Protein AF-A0A7S4RJL5-F1 (afdb_monomer)

Sequence (159 aa):
EGGAVVDFDRLDVFGVEDVLDIGGGRPLFSAFEYEDWAMMSLRFEIYLLTHAFRRDVNDPDRVGVHLEHLPFYYQKYFKKALNPKLYGVDSTKELLEHIRDTIAVIGKHQVVQAMLPDDMESRNVFAMITEESRRDRSRRASLGEASAALRMSQQPVPG

Nearest PDB structures (foldseek):
  8wxs-assembly1_A  TM=7.370E-01  e=1.941E-01  Drosophila melanogaster
  8s0f-assembly1_8  TM=3.821E-01  e=1.751E+00  Homo sapiens

Solvent-accessible surface area (backbone atoms only — not comparable to full-atom values): 9574 Å² total; per-residue (Å²): 131,85,68,68,82,65,60,70,92,76,54,61,60,86,74,57,87,42,62,65,45,68,49,84,77,37,35,66,68,72,83,59,51,73,67,46,55,50,51,32,47,51,46,52,53,54,39,51,47,35,54,49,49,39,64,74,65,69,42,90,90,54,83,44,46,38,58,90,52,41,49,60,50,42,30,68,77,71,74,42,83,68,57,31,57,44,59,54,33,91,37,70,66,61,47,44,63,80,36,52,91,44,38,45,74,44,74,96,74,35,29,36,40,50,74,62,76,94,79,63,94,64,71,62,60,48,58,34,54,38,49,53,51,48,53,52,28,53,52,40,36,75,73,67,39,72,83,46,57,82,53,59,49,83,74,82,77,83,128

pLDDT: mean 89.82, std 11.71, range [38.62, 98.06]

Secondary structure (DSSP, 8-state):
-------GGG--GGG-S-TT-SSTT--TTTT--HHHHHHHHHHHHHHHHHHHHHHHH--TT--SEEGGGHHHHHHHHHSS---GGGGT-SSHHHHHHTTTTTEEEETTTTEEEESS-TT-S-SHHHHHHHHHHHHHHHHHHHTT-GGGS--PPPPPPP-

Structure (mmCIF, N/CA/C/O backbone):
data_AF-A0A7S4RJL5-F1
#
_entry.id   AF-A0A7S4RJL5-F1
#
loop_
_atom_site.group_PDB
_atom_site.id
_atom_site.type_symbol
_atom_site.label_atom_id
_atom_site.label_alt_id
_atom_site.label_comp_id
_atom_site.label_asym_id
_atom_site.label_entity_id
_atom_site.label_seq_id
_atom_site.pdbx_PDB_ins_code
_atom_site.Cartn_x
_atom_site.Cartn_y
_atom_site.Cartn_z
_atom_site.occupancy
_atom_site.B_iso_or_equiv
_atom_site.auth_seq_id
_atom_site.auth_comp_id
_atom_site.auth_asym_id
_atom_site.auth_atom_id
_atom_site.pdbx_PDB_model_num
ATOM 1 N N . GLU A 1 1 ? 22.773 -14.070 -28.969 1.00 38.62 1 GLU A N 1
ATOM 2 C CA . GLU A 1 1 ? 21.425 -14.587 -28.670 1.00 38.62 1 GLU A CA 1
ATOM 3 C C . GLU A 1 1 ? 20.475 -13.403 -28.635 1.00 38.62 1 GLU A C 1
ATOM 5 O O . GLU A 1 1 ? 20.748 -12.441 -27.929 1.00 38.62 1 GLU A O 1
ATOM 10 N N . GLY A 1 2 ? 19.472 -13.388 -29.512 1.00 48.09 2 GLY A N 1
ATOM 11 C CA . GLY A 1 2 ? 18.518 -12.285 -29.603 1.00 48.09 2 GLY A CA 1
ATOM 12 C C . GLY A 1 2 ? 17.459 -12.439 -28.524 1.00 48.09 2 GLY A C 1
ATOM 13 O O . GLY A 1 2 ? 16.497 -13.173 -28.727 1.00 48.09 2 GLY A O 1
ATOM 14 N N . GLY A 1 3 ? 17.660 -11.793 -27.374 1.00 54.56 3 GLY A N 1
ATOM 15 C CA . GLY A 1 3 ? 16.632 -11.712 -26.341 1.00 54.56 3 GLY A CA 1
ATOM 16 C C . GLY A 1 3 ? 15.415 -10.992 -26.909 1.00 54.56 3 GLY A C 1
ATOM 17 O O . GLY A 1 3 ? 15.540 -9.873 -27.411 1.00 54.56 3 GLY A O 1
ATOM 18 N N . ALA A 1 4 ? 14.258 -11.652 -26.889 1.00 60.91 4 ALA A N 1
ATOM 19 C CA . ALA A 1 4 ? 12.999 -11.027 -27.261 1.00 60.91 4 ALA A CA 1
ATOM 20 C C . ALA A 1 4 ? 12.822 -9.761 -26.413 1.00 60.91 4 ALA A C 1
ATOM 22 O O . ALA A 1 4 ? 12.861 -9.817 -25.184 1.00 60.91 4 ALA A O 1
ATOM 23 N N . VAL A 1 5 ? 12.683 -8.611 -27.071 1.00 67.25 5 VAL A N 1
ATOM 24 C CA . VAL A 1 5 ? 12.381 -7.354 -26.386 1.00 67.25 5 VAL A CA 1
ATOM 25 C C . VAL A 1 5 ? 10.977 -7.495 -25.813 1.00 67.25 5 VAL A C 1
ATOM 27 O O . VAL A 1 5 ? 10.007 -7.569 -26.565 1.00 67.25 5 VAL A O 1
ATOM 30 N N . VAL A 1 6 ? 10.874 -7.583 -24.489 1.00 73.56 6 VAL A N 1
ATOM 31 C CA . VAL A 1 6 ? 9.585 -7.618 -23.797 1.00 73.56 6 VAL A CA 1
ATOM 32 C C . VAL A 1 6 ? 8.931 -6.253 -23.960 1.00 73.56 6 VAL A C 1
ATOM 34 O O . VAL A 1 6 ? 9.479 -5.238 -23.520 1.00 73.56 6 VAL A O 1
ATOM 37 N N . ASP A 1 7 ? 7.759 -6.227 -24.591 1.00 82.19 7 ASP A N 1
ATOM 38 C CA . ASP A 1 7 ? 6.900 -5.046 -24.610 1.00 82.19 7 ASP A CA 1
ATOM 39 C C . ASP A 1 7 ? 6.277 -4.884 -23.221 1.00 82.19 7 ASP A C 1
ATOM 41 O O . ASP A 1 7 ? 5.235 -5.458 -22.900 1.00 82.19 7 ASP A O 1
ATOM 45 N N . PHE A 1 8 ? 6.988 -4.151 -22.364 1.00 83.00 8 PHE A N 1
ATOM 46 C CA . PHE A 1 8 ? 6.628 -3.984 -20.963 1.00 83.00 8 PHE A CA 1
ATOM 47 C C . PHE A 1 8 ? 5.226 -3.394 -20.797 1.00 83.00 8 PHE A C 1
ATOM 49 O O . PHE A 1 8 ? 4.487 -3.847 -19.930 1.00 83.00 8 PHE A O 1
ATOM 56 N N . ASP A 1 9 ? 4.837 -2.450 -21.655 1.00 80.44 9 ASP A N 1
ATOM 57 C CA . ASP A 1 9 ? 3.567 -1.727 -21.542 1.00 80.44 9 ASP A CA 1
ATOM 58 C C . ASP A 1 9 ? 2.359 -2.596 -21.921 1.00 80.44 9 ASP A C 1
ATOM 60 O O . ASP A 1 9 ? 1.234 -2.304 -21.514 1.00 80.44 9 ASP A O 1
ATOM 64 N N . ARG A 1 10 ? 2.581 -3.677 -22.680 1.00 84.50 10 ARG A N 1
ATOM 65 C CA . ARG A 1 10 ? 1.543 -4.642 -23.085 1.00 84.50 10 ARG A CA 1
ATOM 66 C C . ARG A 1 10 ? 1.592 -5.967 -22.330 1.00 84.50 10 ARG A C 1
ATOM 68 O O . ARG A 1 10 ? 0.786 -6.850 -22.615 1.00 84.50 10 ARG A O 1
ATOM 75 N N . LEU A 1 11 ? 2.525 -6.114 -21.393 1.00 91.06 11 LEU A N 1
ATOM 76 C CA . LEU A 1 11 ? 2.651 -7.301 -20.553 1.00 91.06 11 LEU A CA 1
ATOM 77 C C . LEU A 1 11 ? 1.398 -7.479 -19.684 1.00 91.06 11 LEU A C 1
ATOM 79 O O . LEU A 1 11 ? 1.030 -6.550 -18.965 1.00 91.06 11 LEU A O 1
ATOM 83 N N . ASP A 1 12 ? 0.802 -8.672 -19.694 1.00 93.12 12 ASP A N 1
ATOM 84 C CA . ASP A 1 12 ? -0.187 -9.065 -18.686 1.00 93.12 12 ASP A CA 1
ATOM 85 C C . ASP A 1 12 ? 0.523 -9.296 -17.348 1.00 93.12 12 ASP A C 1
ATOM 87 O O . ASP A 1 12 ? 1.217 -10.294 -17.153 1.00 93.12 12 ASP A O 1
ATOM 91 N N . VAL A 1 13 ? 0.365 -8.340 -16.433 1.00 94.62 13 VAL A N 1
ATOM 92 C CA . VAL A 1 13 ? 1.061 -8.301 -15.142 1.00 94.62 13 VAL A CA 1
ATOM 93 C C . VAL A 1 13 ? 0.733 -9.518 -14.273 1.00 94.62 13 VAL A C 1
ATOM 95 O O . VAL A 1 13 ? 1.601 -9.998 -13.545 1.00 94.62 13 VAL A O 1
ATOM 98 N N . PHE A 1 14 ? -0.493 -10.039 -14.359 1.00 93.62 14 PHE A N 1
ATOM 99 C CA . PHE A 1 14 ? -0.934 -11.183 -13.558 1.00 93.62 14 PHE A CA 1
ATOM 100 C C . PHE A 1 14 ? -0.628 -12.532 -14.220 1.00 93.62 14 PHE A C 1
ATOM 102 O O . PHE A 1 14 ? -0.701 -13.562 -13.555 1.00 93.62 14 PHE A O 1
ATOM 109 N N . GLY A 1 15 ? -0.250 -12.526 -15.502 1.00 92.31 15 GLY A N 1
ATOM 110 C CA . GLY A 1 15 ? 0.255 -13.695 -16.224 1.00 92.31 15 GLY A CA 1
ATOM 111 C C . GLY A 1 15 ? 1.756 -13.947 -16.040 1.00 92.31 15 GLY A C 1
ATOM 112 O O . GLY A 1 15 ? 2.284 -14.904 -16.601 1.00 92.31 15 GLY A O 1
ATOM 113 N N . VAL A 1 16 ? 2.462 -13.096 -15.287 1.00 93.00 16 VAL A N 1
ATOM 114 C CA . VAL A 1 16 ? 3.903 -13.232 -15.031 1.00 93.00 16 VAL A CA 1
ATOM 115 C C . VAL A 1 16 ? 4.183 -14.384 -14.063 1.00 93.00 16 VAL A C 1
ATOM 117 O O . VAL A 1 16 ? 3.710 -14.377 -12.928 1.00 93.00 16 VAL A O 1
ATOM 120 N N . GLU A 1 17 ? 5.024 -15.330 -14.484 1.00 91.31 17 GLU A N 1
ATOM 121 C CA . GLU A 1 17 ? 5.467 -16.453 -13.643 1.00 91.31 17 GLU A CA 1
ATOM 122 C C . GLU A 1 17 ? 6.578 -16.045 -12.658 1.00 91.31 17 GLU A C 1
ATOM 124 O O . GLU A 1 17 ? 6.502 -16.366 -11.470 1.00 91.31 17 GLU A O 1
ATOM 129 N N . ASP A 1 18 ? 7.582 -15.293 -13.125 1.00 93.94 18 ASP A N 1
ATOM 130 C CA . ASP A 1 18 ? 8.690 -14.791 -12.307 1.00 93.94 18 ASP A CA 1
ATOM 131 C C . ASP A 1 18 ? 8.741 -13.258 -12.323 1.00 93.94 18 ASP A C 1
ATOM 133 O O . ASP A 1 18 ? 9.063 -12.618 -13.322 1.00 93.94 18 ASP A O 1
ATOM 137 N N . VAL A 1 19 ? 8.441 -12.639 -11.179 1.00 95.38 19 VAL A N 1
ATOM 138 C CA . VAL A 1 19 ? 8.491 -11.175 -11.034 1.00 95.38 19 VAL A CA 1
ATOM 139 C C . VAL A 1 19 ? 9.916 -10.618 -11.026 1.00 95.38 19 VAL A C 1
ATOM 141 O O . VAL A 1 19 ? 10.082 -9.400 -11.127 1.00 95.38 19 VAL A O 1
ATOM 144 N N . LEU A 1 20 ? 10.936 -11.468 -10.884 1.00 95.88 20 LEU A N 1
ATOM 145 C CA . LEU A 1 20 ? 12.346 -11.082 -10.932 1.00 95.88 20 LEU A CA 1
ATOM 146 C C . LEU A 1 20 ? 12.904 -11.089 -12.360 1.00 95.88 20 LEU A C 1
ATOM 148 O O . LEU A 1 20 ? 13.852 -10.350 -12.628 1.00 95.88 20 LEU A O 1
ATOM 152 N N . ASP A 1 21 ? 12.295 -11.849 -13.270 1.00 94.69 21 ASP A N 1
ATOM 153 C CA . ASP A 1 21 ? 12.651 -11.877 -14.687 1.00 94.69 21 ASP A CA 1
ATOM 154 C C . ASP A 1 21 ? 11.408 -12.055 -15.571 1.00 94.69 21 ASP A C 1
ATOM 156 O O . ASP A 1 21 ? 10.977 -13.161 -15.888 1.00 94.69 21 ASP A O 1
ATOM 160 N N . ILE A 1 22 ? 10.856 -10.933 -16.031 1.00 93.12 22 ILE A N 1
ATOM 161 C CA . ILE A 1 22 ? 9.777 -10.903 -17.029 1.00 93.12 22 ILE A CA 1
ATOM 162 C C . ILE A 1 22 ? 10.301 -11.052 -18.469 1.00 93.12 22 ILE A C 1
ATOM 164 O O . ILE A 1 22 ? 9.539 -10.899 -19.423 1.00 93.12 22 ILE A O 1
ATOM 168 N N . GLY A 1 23 ? 11.602 -11.318 -18.625 1.00 88.25 23 GLY A N 1
ATOM 169 C CA . GLY A 1 23 ? 12.333 -11.497 -19.871 1.00 88.25 23 GLY A CA 1
ATOM 170 C C . GLY A 1 23 ? 13.544 -10.563 -19.967 1.00 88.25 23 GLY A C 1
ATOM 171 O O . GLY A 1 23 ? 13.465 -9.358 -19.713 1.00 88.25 23 GLY A O 1
ATOM 172 N N . GLY A 1 24 ? 14.685 -11.124 -20.379 1.00 85.50 24 GLY A N 1
ATOM 173 C CA . GLY A 1 24 ? 15.936 -10.381 -20.547 1.00 85.50 24 GLY A CA 1
ATOM 174 C C . GLY A 1 24 ? 16.600 -9.956 -19.232 1.00 85.50 24 GLY A C 1
ATOM 175 O O . GLY A 1 24 ? 17.378 -9.002 -19.244 1.00 85.50 24 GLY A O 1
ATOM 176 N N . GLY A 1 25 ? 16.297 -10.625 -18.113 1.00 89.12 25 GLY A N 1
ATOM 177 C CA . GLY A 1 25 ? 16.828 -10.301 -16.786 1.00 89.12 25 GLY A CA 1
ATOM 178 C C . GLY A 1 25 ? 16.187 -9.063 -16.158 1.00 89.12 25 GLY A C 1
ATOM 179 O O . GLY A 1 25 ? 16.773 -8.442 -15.269 1.00 89.12 25 GLY A O 1
ATOM 180 N N . ARG A 1 26 ? 15.019 -8.645 -16.655 1.00 92.06 26 ARG A N 1
ATOM 181 C CA . ARG A 1 26 ? 14.326 -7.442 -16.192 1.00 92.06 26 ARG A CA 1
ATOM 182 C C . ARG A 1 26 ? 13.262 -7.829 -15.162 1.00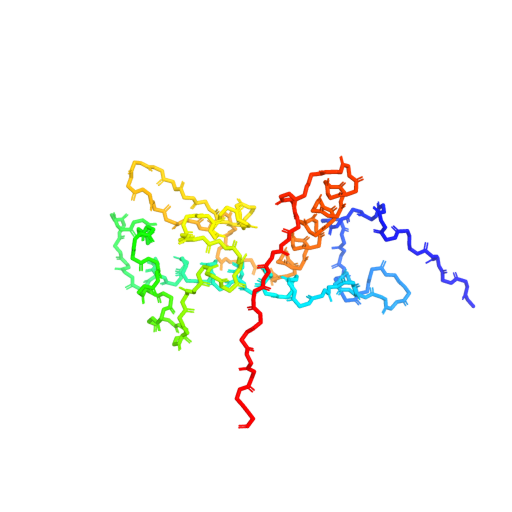 92.06 26 ARG A C 1
ATOM 184 O O . ARG A 1 26 ? 12.379 -8.598 -15.516 1.00 92.06 26 ARG A O 1
ATOM 191 N N . PRO A 1 27 ? 13.252 -7.261 -13.945 1.00 95.75 27 PRO A N 1
ATOM 192 C CA . PRO A 1 27 ? 12.171 -7.503 -12.993 1.00 95.75 27 PRO A CA 1
ATOM 193 C C . PRO A 1 27 ? 10.911 -6.694 -13.332 1.00 95.75 27 PRO A C 1
ATOM 195 O O . PRO A 1 27 ? 10.980 -5.605 -13.918 1.00 95.75 27 PRO A O 1
ATOM 198 N N . LEU A 1 28 ? 9.754 -7.187 -12.886 1.00 96.31 28 LEU A N 1
ATOM 199 C CA . LEU A 1 28 ? 8.446 -6.546 -13.065 1.00 96.31 28 LEU A CA 1
ATOM 200 C C . LEU A 1 28 ? 8.412 -5.127 -12.478 1.00 96.31 28 LEU A C 1
ATOM 202 O O . LEU A 1 28 ? 7.900 -4.204 -13.096 1.00 96.31 28 LEU A O 1
ATOM 206 N N . PHE A 1 29 ? 9.030 -4.938 -11.316 1.00 96.19 29 PHE A N 1
ATOM 207 C CA . PHE A 1 29 ? 9.107 -3.663 -10.597 1.00 96.19 29 PHE A CA 1
ATOM 208 C C . PHE A 1 29 ? 10.303 -2.792 -11.031 1.00 96.19 29 PHE A C 1
ATOM 210 O O . PHE A 1 29 ? 10.698 -1.869 -10.323 1.00 96.19 29 PHE A O 1
ATOM 217 N N . SER A 1 30 ? 10.909 -3.063 -12.195 1.00 94.94 30 SER A N 1
ATOM 218 C CA . SER A 1 30 ? 12.079 -2.314 -12.698 1.00 94.94 30 SER A CA 1
ATOM 219 C C . SER A 1 30 ? 11.835 -0.815 -12.905 1.00 94.94 30 SER A C 1
ATOM 221 O O . SER A 1 30 ? 12.796 -0.053 -12.956 1.00 94.94 30 SER A O 1
ATOM 223 N N . ALA A 1 31 ? 10.576 -0.393 -13.034 1.00 94.06 31 ALA A N 1
ATOM 224 C CA . ALA A 1 31 ? 10.183 1.001 -13.217 1.00 94.06 31 ALA A CA 1
ATOM 225 C C . ALA A 1 31 ? 9.464 1.596 -11.990 1.00 94.06 31 ALA A C 1
ATOM 227 O O . ALA A 1 31 ? 8.786 2.614 -12.126 1.00 94.06 31 ALA A O 1
ATOM 228 N N . PHE A 1 32 ? 9.576 0.953 -10.820 1.00 95.62 32 PHE A N 1
ATOM 229 C CA . PHE A 1 32 ? 9.047 1.498 -9.572 1.00 95.62 32 PHE A CA 1
ATOM 230 C C . PHE A 1 32 ? 9.863 2.699 -9.118 1.00 95.62 32 PHE A C 1
ATOM 232 O O . PHE A 1 32 ? 11.083 2.618 -8.951 1.00 95.62 32 PHE A O 1
ATOM 239 N N . GLU A 1 33 ? 9.159 3.781 -8.822 1.00 93.69 33 GLU A N 1
ATOM 240 C CA . GLU A 1 33 ? 9.714 4.922 -8.114 1.00 93.69 33 GLU A CA 1
ATOM 241 C C . GLU A 1 33 ? 9.377 4.852 -6.618 1.00 93.69 33 GLU A C 1
ATOM 243 O O . GLU A 1 33 ? 8.753 3.908 -6.128 1.00 93.69 33 GLU A O 1
ATOM 248 N N . TYR A 1 34 ? 9.808 5.862 -5.859 1.00 93.00 34 TYR A N 1
ATOM 249 C CA . TYR A 1 34 ? 9.554 5.949 -4.418 1.00 93.00 34 TYR A CA 1
ATOM 250 C C . TYR A 1 34 ? 8.075 5.737 -4.064 1.00 93.00 34 TYR A C 1
ATOM 252 O O . TYR A 1 34 ? 7.758 5.011 -3.121 1.00 93.00 34 TYR A O 1
ATOM 260 N N . GLU A 1 35 ? 7.175 6.359 -4.827 1.00 93.38 35 GLU A N 1
ATOM 261 C CA . GLU A 1 35 ? 5.739 6.269 -4.583 1.00 93.38 35 GLU A CA 1
ATOM 262 C C . GLU A 1 35 ? 5.197 4.849 -4.767 1.00 93.38 35 GLU A C 1
ATOM 264 O O . GLU A 1 35 ? 4.350 4.412 -3.991 1.00 93.38 35 GLU A O 1
ATOM 269 N N . ASP A 1 36 ? 5.732 4.092 -5.724 1.00 95.81 36 ASP A N 1
ATOM 270 C CA . ASP A 1 36 ? 5.319 2.716 -5.984 1.00 95.81 36 ASP A CA 1
ATOM 271 C C . ASP A 1 36 ? 5.774 1.797 -4.855 1.00 95.81 36 ASP A C 1
ATOM 273 O O . ASP A 1 36 ? 4.985 1.005 -4.340 1.00 95.81 36 ASP A O 1
ATOM 277 N N . TRP A 1 37 ? 7.007 1.972 -4.375 1.00 96.38 37 TRP A N 1
ATOM 278 C CA . TRP A 1 37 ? 7.496 1.253 -3.199 1.00 96.38 37 TRP A CA 1
ATOM 279 C C . TRP A 1 37 ? 6.689 1.575 -1.943 1.00 96.38 37 TRP A C 1
ATOM 281 O O . TRP A 1 37 ? 6.369 0.668 -1.168 1.00 96.38 37 TRP A O 1
ATOM 291 N N . ALA A 1 38 ? 6.320 2.840 -1.741 1.00 95.62 38 ALA A N 1
ATOM 292 C CA . ALA A 1 38 ? 5.495 3.240 -0.608 1.00 95.62 38 ALA A CA 1
ATOM 293 C C . ALA A 1 38 ? 4.076 2.656 -0.705 1.00 95.62 38 ALA A C 1
ATOM 295 O O . ALA A 1 38 ? 3.542 2.150 0.280 1.00 95.62 38 ALA A O 1
ATOM 296 N N . MET A 1 39 ? 3.491 2.650 -1.902 1.00 96.81 39 MET A N 1
ATOM 297 C CA . MET A 1 39 ? 2.193 2.041 -2.187 1.00 96.81 39 MET A CA 1
ATOM 298 C C . MET A 1 39 ? 2.193 0.520 -2.000 1.00 96.81 39 MET A C 1
ATOM 300 O O . MET A 1 39 ? 1.263 -0.026 -1.404 1.00 96.81 39 MET A O 1
ATOM 304 N N . MET A 1 40 ? 3.227 -0.175 -2.476 1.00 98.00 40 MET A N 1
ATOM 305 C CA . MET A 1 40 ? 3.388 -1.615 -2.270 1.00 98.00 40 MET A CA 1
ATOM 306 C C . MET A 1 40 ? 3.548 -1.944 -0.782 1.00 98.00 40 MET A C 1
ATOM 308 O O . MET A 1 40 ? 2.918 -2.876 -0.279 1.00 98.00 40 MET A O 1
ATOM 312 N N . SER A 1 41 ? 4.354 -1.152 -0.070 1.00 96.88 41 SER A N 1
ATOM 313 C CA . SER A 1 41 ? 4.570 -1.316 1.371 1.00 96.88 41 SER A CA 1
ATOM 314 C C . SER A 1 41 ? 3.271 -1.125 2.143 1.00 96.88 41 SER A C 1
ATOM 316 O O . SER A 1 41 ? 2.910 -1.990 2.934 1.00 96.88 41 SER A O 1
ATOM 318 N N . LEU A 1 42 ? 2.515 -0.062 1.848 1.00 97.81 42 LEU A N 1
ATOM 319 C CA . LEU A 1 42 ? 1.225 0.200 2.481 1.00 97.81 42 LEU A CA 1
ATOM 320 C C . LEU A 1 42 ? 0.232 -0.949 2.243 1.00 97.81 42 LEU A C 1
ATOM 322 O O . LEU A 1 42 ? -0.407 -1.403 3.194 1.00 97.81 42 LEU A O 1
ATOM 326 N N . ARG A 1 43 ? 0.131 -1.468 1.007 1.00 98.00 43 ARG A N 1
ATOM 327 C CA . ARG A 1 43 ? -0.693 -2.653 0.696 1.00 98.00 43 ARG A CA 1
ATOM 328 C C . ARG A 1 43 ? -0.326 -3.832 1.586 1.00 98.00 43 ARG A C 1
ATOM 330 O O . ARG A 1 43 ? -1.205 -4.419 2.215 1.00 98.00 43 ARG A O 1
ATOM 337 N N . PHE A 1 44 ? 0.962 -4.155 1.654 1.00 97.56 44 PHE A N 1
ATOM 338 C CA . PHE A 1 44 ? 1.449 -5.302 2.410 1.00 97.56 44 PHE A CA 1
ATOM 339 C C . PHE A 1 44 ? 1.287 -5.125 3.926 1.00 97.56 44 PHE A C 1
ATOM 341 O O . PHE A 1 44 ? 0.836 -6.045 4.608 1.00 97.56 44 PHE A O 1
ATOM 348 N N . GLU A 1 45 ? 1.600 -3.943 4.460 1.00 97.62 45 GLU A N 1
ATOM 349 C CA . GLU A 1 45 ? 1.511 -3.638 5.890 1.00 97.62 45 GLU A CA 1
ATOM 350 C C . GLU A 1 45 ? 0.052 -3.659 6.377 1.00 97.62 45 GLU A C 1
ATOM 352 O O . GLU A 1 45 ? -0.243 -4.299 7.390 1.00 97.62 45 GLU A O 1
ATOM 357 N N . ILE A 1 46 ? -0.891 -3.041 5.651 1.00 97.94 46 ILE A N 1
ATOM 358 C CA . ILE A 1 46 ? -2.314 -3.084 6.032 1.00 97.94 46 ILE A CA 1
ATOM 359 C C . ILE A 1 46 ? -2.883 -4.498 5.871 1.00 97.94 46 ILE A C 1
ATOM 361 O O . ILE A 1 46 ? -3.593 -4.971 6.761 1.00 97.94 46 ILE A O 1
ATOM 365 N N . TYR A 1 47 ? -2.520 -5.211 4.801 1.00 97.56 47 TYR A N 1
ATOM 366 C CA . TYR A 1 47 ? -2.877 -6.620 4.623 1.00 97.56 47 TYR A CA 1
ATOM 367 C C . TYR A 1 47 ? -2.437 -7.458 5.834 1.00 97.56 47 TYR A C 1
ATOM 369 O O . TYR A 1 47 ? -3.252 -8.151 6.447 1.00 97.56 47 TYR A O 1
ATOM 377 N N . LEU A 1 48 ? -1.167 -7.344 6.230 1.00 96.38 48 LEU A N 1
ATOM 378 C CA . LEU A 1 48 ? -0.604 -8.134 7.319 1.00 96.38 48 LEU A CA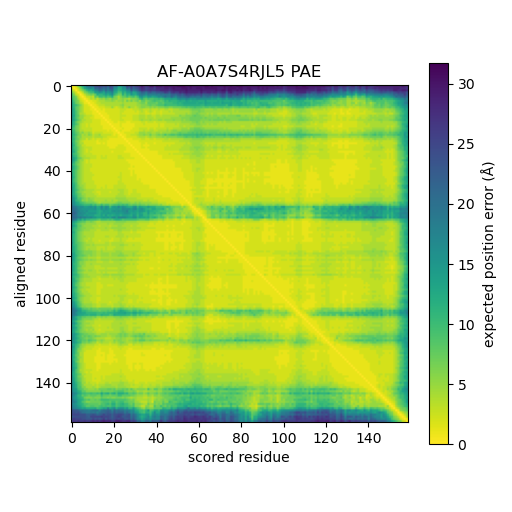 1
ATOM 379 C C . LEU A 1 48 ? -1.271 -7.794 8.655 1.00 96.38 48 LEU A C 1
ATOM 381 O O . LEU A 1 48 ? -1.594 -8.698 9.424 1.00 96.38 48 LEU A O 1
ATOM 385 N N . LEU A 1 49 ? -1.526 -6.507 8.905 1.00 97.25 49 LEU A N 1
ATOM 386 C CA . LEU A 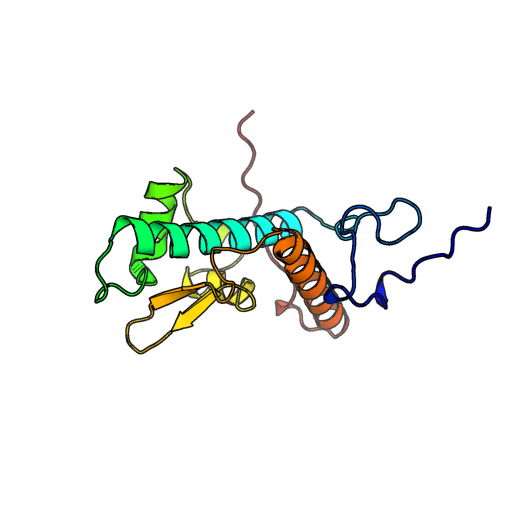1 49 ? -2.210 -6.032 10.105 1.00 97.25 49 LEU A CA 1
ATOM 387 C C . LEU A 1 49 ? -3.615 -6.618 10.223 1.00 97.25 49 LEU A C 1
ATOM 389 O O . LEU A 1 49 ? -3.967 -7.110 11.292 1.00 97.25 49 LEU A O 1
ATOM 393 N N . THR A 1 50 ? -4.416 -6.584 9.152 1.00 95.25 50 THR A N 1
ATOM 394 C CA . THR A 1 50 ? -5.803 -7.082 9.205 1.00 95.25 50 THR A CA 1
ATOM 395 C C . THR A 1 50 ? -5.867 -8.565 9.577 1.00 95.25 50 THR A C 1
ATOM 397 O O . THR A 1 50 ? -6.669 -8.952 10.429 1.00 95.25 50 THR A O 1
ATOM 400 N N . HIS A 1 51 ? -4.968 -9.380 9.021 1.00 94.69 51 HIS A N 1
ATOM 401 C CA . HIS A 1 51 ? -4.888 -10.808 9.328 1.00 94.69 51 HIS A CA 1
ATOM 402 C C . HIS A 1 51 ? -4.305 -11.084 10.714 1.00 94.69 51 HIS A C 1
ATOM 404 O O . HIS A 1 51 ? -4.828 -11.925 11.445 1.00 94.69 51 HIS A O 1
ATOM 410 N N . ALA A 1 52 ? -3.259 -10.359 11.117 1.00 94.56 52 ALA A N 1
ATOM 411 C CA . ALA A 1 52 ? -2.676 -10.491 12.452 1.00 94.56 52 ALA A CA 1
ATOM 412 C C . ALA A 1 52 ? -3.678 -10.102 13.550 1.00 94.56 52 ALA A C 1
ATOM 414 O O . ALA A 1 52 ? -3.852 -10.841 14.515 1.00 94.56 52 ALA A O 1
ATOM 415 N N . PHE A 1 53 ? -4.413 -9.004 13.361 1.00 94.81 53 PHE A N 1
ATOM 416 C CA . PHE A 1 53 ? -5.445 -8.560 14.296 1.00 94.81 53 PHE A CA 1
ATOM 417 C C . PHE A 1 53 ? -6.512 -9.631 14.528 1.00 94.81 53 PHE A C 1
ATOM 419 O O . PHE A 1 53 ? -6.867 -9.909 15.673 1.00 94.81 53 PHE A O 1
ATOM 426 N N . ARG A 1 54 ? -7.003 -10.260 13.452 1.00 90.62 54 ARG A N 1
ATOM 427 C CA . ARG A 1 54 ? -8.021 -11.312 13.549 1.00 90.62 54 ARG A CA 1
ATOM 428 C C . ARG A 1 54 ? -7.527 -12.513 14.360 1.00 90.62 54 ARG A C 1
ATOM 430 O O . ARG A 1 54 ? -8.282 -13.051 15.166 1.00 90.62 54 ARG A O 1
ATOM 437 N N . ARG A 1 55 ? -6.265 -12.909 14.172 1.00 90.56 55 ARG A N 1
ATOM 438 C CA . ARG A 1 55 ? -5.636 -14.010 14.920 1.00 90.56 55 ARG A CA 1
ATOM 439 C C . ARG A 1 55 ? -5.430 -13.664 16.395 1.00 90.56 55 ARG A C 1
ATOM 441 O O . ARG A 1 55 ? -5.701 -14.500 17.247 1.00 90.56 55 ARG A O 1
ATOM 448 N N . ASP A 1 56 ? -5.008 -12.438 16.693 1.00 91.69 56 ASP A N 1
ATOM 449 C CA . ASP A 1 56 ? -4.719 -12.001 18.065 1.00 91.69 56 ASP A CA 1
ATOM 450 C C . ASP A 1 56 ? -5.980 -11.807 18.907 1.00 91.69 56 ASP A C 1
ATOM 452 O O . ASP A 1 56 ? -5.984 -12.067 20.110 1.00 91.69 56 ASP A O 1
ATOM 456 N N . VAL A 1 57 ? -7.051 -11.310 18.289 1.00 89.44 57 VAL A N 1
ATOM 457 C CA . VAL A 1 57 ? -8.323 -11.085 18.974 1.00 89.44 57 VAL A CA 1
ATOM 458 C C . VAL A 1 57 ? -9.052 -12.400 19.245 1.00 89.44 57 VAL A C 1
ATOM 460 O O . VAL A 1 57 ? -9.694 -12.511 20.287 1.00 89.44 57 VAL A O 1
ATOM 463 N N . ASN A 1 58 ? -8.921 -13.384 18.345 1.00 78.75 58 ASN A N 1
ATOM 464 C CA . ASN A 1 58 ? -9.479 -14.736 18.473 1.00 78.75 58 ASN A CA 1
ATOM 465 C C . ASN A 1 58 ? -10.955 -14.763 18.935 1.00 78.75 58 ASN A C 1
ATOM 467 O O . ASN A 1 58 ? -11.368 -15.630 19.703 1.00 78.75 58 ASN A O 1
ATOM 471 N N . ASP A 1 59 ? -11.737 -13.781 18.480 1.00 81.56 59 ASP A N 1
ATOM 472 C CA . ASP A 1 59 ? -13.152 -13.595 18.797 1.00 81.56 59 ASP A CA 1
ATOM 473 C C . ASP A 1 59 ? -13.928 -13.550 17.468 1.00 81.56 59 ASP A C 1
ATOM 475 O O . ASP A 1 59 ? -13.676 -12.653 16.652 1.00 81.56 59 ASP A O 1
ATOM 479 N N . PRO A 1 60 ? -14.834 -14.512 17.209 1.00 76.38 60 PRO A N 1
ATOM 480 C CA . PRO A 1 60 ? -15.573 -14.591 15.952 1.00 76.38 60 PRO A CA 1
ATOM 481 C C . PRO A 1 60 ? -16.494 -13.386 15.710 1.00 76.38 60 PRO A C 1
ATOM 483 O O . PRO A 1 60 ? -16.793 -13.093 14.552 1.00 76.38 60 PRO A O 1
ATOM 486 N N . ASP A 1 61 ? -16.888 -12.657 16.759 1.00 78.44 61 ASP A N 1
ATOM 487 C CA . ASP A 1 61 ? -17.731 -11.463 16.649 1.00 78.44 61 ASP A CA 1
ATOM 488 C C . ASP A 1 61 ? -16.909 -10.198 16.327 1.00 78.44 61 ASP A C 1
ATOM 490 O O . ASP A 1 61 ? -17.451 -9.178 15.889 1.00 78.44 61 ASP A O 1
ATOM 494 N N . ARG A 1 62 ? -15.576 -10.254 16.467 1.00 78.25 62 ARG A N 1
ATOM 495 C CA . ARG A 1 62 ? -14.649 -9.171 16.100 1.00 78.25 62 ARG A CA 1
ATOM 496 C C . ARG A 1 62 ? -13.990 -9.451 14.757 1.00 78.25 62 ARG A C 1
ATOM 498 O O . ARG A 1 62 ? -12.825 -9.826 14.650 1.00 78.25 62 ARG A O 1
ATOM 505 N N . VAL A 1 63 ? -14.761 -9.197 13.709 1.00 78.94 63 VAL A N 1
ATOM 506 C CA . VAL A 1 63 ? -14.418 -9.545 12.322 1.00 78.94 63 VAL A CA 1
ATOM 507 C C . VAL A 1 63 ? -13.277 -8.728 11.693 1.00 78.94 63 VAL A C 1
ATOM 509 O O . VAL A 1 63 ? -12.796 -9.096 10.623 1.00 78.94 63 VAL A O 1
ATOM 512 N N . GLY A 1 64 ? -12.812 -7.647 12.329 1.00 88.69 64 GLY A N 1
ATOM 513 C CA . GLY A 1 64 ? -11.684 -6.854 11.835 1.00 88.69 64 GLY A CA 1
ATOM 514 C C . GLY A 1 64 ? -11.480 -5.537 12.581 1.00 88.69 64 GLY A C 1
ATOM 515 O O . GLY A 1 64 ? -12.136 -5.254 13.585 1.00 88.69 64 GLY A O 1
ATOM 516 N N . VAL A 1 65 ? -10.556 -4.719 12.079 1.00 94.75 65 VAL A N 1
ATOM 517 C CA . VAL A 1 65 ? -10.234 -3.409 12.659 1.00 94.75 65 VAL A CA 1
ATOM 518 C C . VAL A 1 65 ? -11.222 -2.367 12.146 1.00 94.75 65 VAL A C 1
ATOM 520 O O . VAL A 1 65 ? -11.369 -2.202 10.939 1.00 94.75 65 VAL A O 1
ATOM 523 N N . HIS A 1 66 ? -11.880 -1.625 13.036 1.00 95.19 66 HIS A N 1
ATOM 524 C CA . HIS A 1 66 ? -12.645 -0.444 12.622 1.00 95.19 66 HIS A CA 1
ATOM 525 C C . HIS A 1 66 ? -11.702 0.634 12.080 1.00 95.19 66 HIS A C 1
ATOM 527 O O . HIS A 1 66 ? -10.653 0.889 12.672 1.00 95.19 66 HIS A O 1
ATOM 533 N N . LEU A 1 67 ? -12.097 1.303 10.994 1.00 96.31 67 LEU A N 1
ATOM 534 C CA . LEU A 1 67 ? -11.289 2.312 10.301 1.00 96.31 67 LEU A CA 1
ATOM 535 C C . LEU A 1 67 ? -10.718 3.391 11.238 1.00 96.31 67 LEU A C 1
ATOM 537 O O . LEU A 1 67 ? -9.559 3.778 11.100 1.00 96.31 67 LEU A O 1
ATOM 541 N N . GLU A 1 68 ? -11.505 3.838 12.218 1.00 95.88 68 GLU A N 1
ATOM 542 C CA . GLU A 1 68 ? -11.092 4.838 13.214 1.00 95.88 68 GLU A CA 1
ATOM 543 C C . GLU A 1 68 ? -9.943 4.360 14.121 1.00 95.88 68 GLU A C 1
ATOM 545 O O . GLU A 1 68 ? -9.112 5.158 14.549 1.00 95.88 68 GLU A O 1
ATOM 550 N N . HIS A 1 69 ? -9.851 3.051 14.370 1.00 95.88 69 HIS A N 1
ATOM 551 C CA . HIS A 1 69 ? -8.826 2.437 15.213 1.00 95.88 69 HIS A CA 1
ATOM 552 C C . HIS A 1 69 ? -7.606 1.964 14.414 1.00 95.88 69 HIS A C 1
ATOM 554 O O . HIS A 1 69 ? -6.603 1.557 15.009 1.00 95.88 69 HIS A O 1
ATOM 560 N N . LEU A 1 70 ? -7.651 2.024 13.078 1.00 97.44 70 LEU A N 1
ATOM 561 C CA . LEU A 1 70 ? -6.559 1.556 12.229 1.00 97.44 70 LEU A CA 1
ATOM 562 C C . LEU A 1 70 ? -5.215 2.238 12.547 1.00 97.44 70 LEU A C 1
ATOM 564 O O . LEU A 1 70 ? -4.238 1.506 12.706 1.00 97.44 70 LEU A O 1
ATOM 568 N N . PRO A 1 71 ? -5.121 3.573 12.737 1.00 97.56 71 PRO A N 1
ATOM 569 C CA . PRO A 1 71 ? -3.847 4.212 13.080 1.00 97.56 71 PRO A CA 1
ATOM 570 C C . PRO A 1 71 ? -3.256 3.718 14.407 1.00 97.56 71 PRO A C 1
ATOM 572 O O . PRO A 1 71 ? -2.043 3.532 14.516 1.00 97.56 71 PRO A O 1
ATOM 575 N N . PHE A 1 72 ? -4.107 3.455 15.406 1.00 97.25 72 PHE A N 1
ATOM 576 C CA . PHE A 1 72 ? -3.680 2.914 16.696 1.00 97.25 72 PHE A CA 1
ATOM 577 C C . PHE A 1 72 ? -3.064 1.522 16.536 1.00 97.25 72 PHE A C 1
ATOM 579 O O . PHE A 1 72 ? -1.958 1.272 17.022 1.00 97.25 72 PHE A O 1
ATOM 586 N N . TYR A 1 73 ? -3.750 0.617 15.830 1.00 97.38 73 TYR A N 1
ATOM 587 C CA . TYR A 1 73 ? -3.218 -0.723 15.601 1.00 97.38 73 TYR A CA 1
ATOM 588 C C . TYR A 1 73 ? -1.974 -0.684 14.716 1.00 97.38 73 TYR A C 1
ATOM 590 O O . TYR A 1 73 ? -1.001 -1.365 15.018 1.00 97.38 73 TYR A O 1
ATOM 598 N N . TYR A 1 74 ? -1.929 0.181 13.710 1.00 98.06 74 TYR A N 1
ATOM 599 C CA . TYR A 1 74 ? -0.746 0.338 12.871 1.00 98.06 74 TYR A CA 1
ATOM 600 C C . TYR A 1 74 ? 0.502 0.696 13.695 1.00 98.06 74 TYR A C 1
ATOM 602 O O . TYR A 1 74 ? 1.521 0.006 13.615 1.00 98.06 74 TYR A O 1
ATOM 610 N N . GLN A 1 75 ? 0.386 1.670 14.606 1.00 97.44 75 GLN A N 1
ATOM 611 C CA . GLN A 1 75 ? 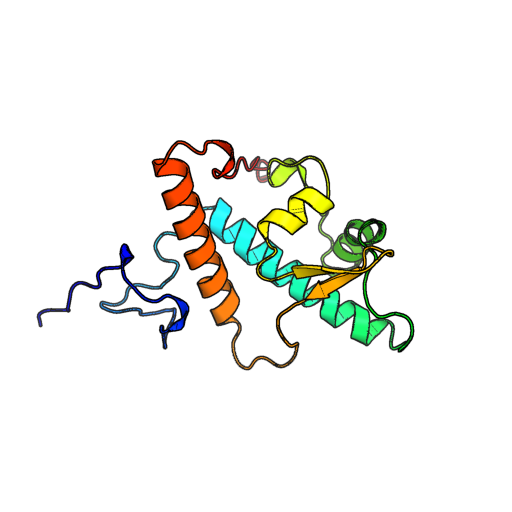1.448 1.998 15.562 1.00 97.44 75 GLN A CA 1
ATOM 612 C C . GLN A 1 75 ? 1.756 0.834 16.512 1.00 97.44 75 GLN A C 1
ATOM 614 O O . GLN A 1 75 ? 2.919 0.587 16.839 1.00 97.44 75 GLN A O 1
ATOM 619 N N . LYS A 1 76 ? 0.738 0.100 16.972 1.00 96.00 76 LYS A N 1
ATOM 620 C CA . LYS A 1 76 ? 0.919 -1.030 17.890 1.00 96.00 76 LYS A CA 1
ATOM 621 C C . LYS A 1 76 ? 1.754 -2.150 17.263 1.00 96.00 76 LYS A C 1
ATOM 623 O O . LYS A 1 76 ? 2.694 -2.603 17.925 1.00 96.00 76 LYS A O 1
ATOM 628 N N . TYR A 1 77 ? 1.428 -2.561 16.035 1.00 96.38 77 TYR A N 1
ATOM 629 C CA . TYR A 1 77 ? 2.077 -3.671 15.327 1.00 96.38 77 TYR A CA 1
ATOM 630 C C . TYR A 1 77 ? 3.433 -3.269 14.741 1.00 96.38 77 TYR A C 1
ATOM 632 O O . TYR A 1 77 ? 4.414 -3.975 14.955 1.00 96.38 77 TYR A O 1
ATOM 640 N N . PHE A 1 78 ? 3.519 -2.122 14.062 1.00 96.81 78 PHE A N 1
ATOM 641 C CA . PHE A 1 78 ? 4.717 -1.757 13.295 1.00 96.81 78 PHE A CA 1
ATOM 642 C C . PHE A 1 78 ? 5.639 -0.759 13.991 1.00 96.81 78 PHE A C 1
ATOM 644 O O . PHE A 1 78 ? 6.741 -0.519 13.509 1.00 96.81 78 PHE A O 1
ATOM 651 N N . LYS A 1 79 ? 5.205 -0.155 15.107 1.00 96.44 79 LYS A N 1
ATOM 652 C CA . LYS A 1 79 ? 5.909 0.961 15.771 1.00 96.44 79 LYS A CA 1
ATOM 653 C C . LYS A 1 79 ? 6.128 2.173 14.852 1.00 96.44 79 LYS A C 1
ATOM 655 O O . LYS A 1 79 ? 7.015 2.984 15.102 1.00 96.44 79 LYS A O 1
ATOM 660 N N . LYS A 1 80 ? 5.290 2.311 13.820 1.00 94.06 80 LYS A N 1
ATOM 661 C CA . LYS A 1 80 ? 5.289 3.398 12.833 1.00 94.06 80 LYS A CA 1
ATOM 662 C C . LYS A 1 80 ? 3.958 4.141 12.886 1.00 94.06 80 LYS A C 1
ATOM 664 O O . LYS A 1 80 ? 2.921 3.507 13.058 1.00 94.06 80 LYS A O 1
ATOM 669 N N . ALA A 1 81 ? 3.975 5.453 12.670 1.00 95.12 81 ALA A N 1
ATOM 670 C CA . ALA A 1 81 ? 2.746 6.230 12.566 1.00 95.12 81 ALA A CA 1
ATOM 671 C C . ALA A 1 81 ? 2.118 6.049 11.175 1.00 95.12 81 ALA A C 1
ATOM 673 O O . ALA A 1 81 ? 2.803 6.194 10.162 1.00 95.12 81 ALA A O 1
ATOM 674 N N . LEU A 1 82 ? 0.810 5.782 11.116 1.00 96.31 82 LEU A N 1
ATOM 675 C CA . LEU A 1 82 ? 0.055 5.827 9.863 1.00 96.31 82 LEU A CA 1
ATOM 676 C C . LEU A 1 82 ? -0.326 7.281 9.577 1.00 96.31 82 LEU A C 1
ATOM 678 O O . LEU A 1 82 ? -1.225 7.818 10.221 1.00 96.31 82 LEU A O 1
ATOM 682 N N . ASN A 1 83 ? 0.377 7.925 8.645 1.00 94.50 83 ASN A N 1
ATOM 683 C CA . ASN A 1 83 ? 0.196 9.345 8.352 1.00 94.50 83 ASN A CA 1
ATOM 684 C C . ASN A 1 83 ? -0.321 9.571 6.915 1.00 94.50 83 ASN A C 1
ATOM 686 O O . ASN A 1 83 ? 0.490 9.575 5.985 1.00 94.50 83 ASN A O 1
ATOM 690 N N . PRO A 1 84 ? -1.635 9.815 6.722 1.00 95.44 84 PRO A N 1
ATOM 691 C CA . PRO A 1 84 ? -2.233 10.093 5.410 1.00 95.44 84 PRO A CA 1
ATOM 692 C C . PRO A 1 84 ? -1.557 11.233 4.634 1.00 95.44 84 PRO A C 1
ATOM 694 O O . PRO A 1 84 ? -1.427 11.155 3.413 1.00 95.44 84 PRO A O 1
ATOM 697 N N . LYS A 1 85 ? -1.024 12.247 5.329 1.00 93.75 85 LYS A N 1
ATOM 698 C CA . LYS A 1 85 ? -0.373 13.404 4.692 1.00 93.75 85 LYS A CA 1
ATOM 699 C C . LYS A 1 85 ? 0.887 13.032 3.908 1.00 93.75 85 LYS A C 1
ATOM 701 O O . LYS A 1 85 ? 1.214 13.704 2.931 1.00 93.75 85 LYS A O 1
ATOM 706 N N . LEU A 1 86 ? 1.574 11.950 4.289 1.00 92.12 86 LEU A N 1
ATOM 707 C CA . LEU A 1 86 ? 2.724 11.435 3.532 1.00 92.12 86 LEU A CA 1
ATOM 708 C C . LEU A 1 86 ? 2.320 10.898 2.159 1.00 92.12 86 LEU A C 1
ATOM 710 O O . LEU A 1 86 ? 3.137 10.877 1.247 1.00 92.12 86 LEU A O 1
ATOM 714 N N . TYR A 1 87 ? 1.048 10.543 1.998 1.00 93.50 87 TYR A N 1
ATOM 715 C CA . TYR A 1 87 ? 0.467 10.013 0.772 1.00 93.50 87 TYR A CA 1
ATOM 716 C C . TYR A 1 87 ? -0.335 11.059 -0.017 1.00 93.50 87 TYR A C 1
ATOM 718 O O . TYR A 1 87 ? -0.916 10.735 -1.045 1.00 93.50 87 TYR A O 1
ATOM 726 N N . GLY A 1 88 ? -0.345 12.318 0.437 1.00 92.62 88 GLY A N 1
ATOM 727 C CA . GLY A 1 88 ? -1.029 13.416 -0.251 1.00 92.62 88 GLY A CA 1
ATOM 728 C C . GLY A 1 88 ? -2.531 13.507 0.018 1.00 92.62 88 GLY A C 1
ATOM 729 O O . GLY A 1 88 ? -3.229 14.188 -0.729 1.00 92.62 88 GLY A O 1
ATOM 730 N N . VAL A 1 89 ? -3.020 12.846 1.070 1.00 94.06 89 VAL A N 1
ATOM 731 C CA . VAL A 1 89 ? -4.442 12.795 1.448 1.00 94.06 89 VAL A CA 1
ATOM 732 C C . VAL A 1 89 ? -4.659 13.187 2.911 1.00 94.06 89 VAL A C 1
ATOM 734 O O . VAL A 1 89 ? -3.720 13.231 3.712 1.00 94.06 89 VAL A O 1
ATOM 737 N N . ASP A 1 90 ? -5.903 13.491 3.277 1.00 94.62 90 ASP A N 1
ATOM 738 C CA . ASP A 1 90 ? -6.235 14.133 4.551 1.00 94.62 90 ASP A CA 1
ATOM 739 C C . ASP A 1 90 ? -6.783 13.162 5.597 1.00 94.62 90 ASP A C 1
ATOM 741 O O . ASP A 1 90 ? -6.766 13.466 6.793 1.00 94.62 90 ASP A O 1
ATOM 745 N N . SER A 1 91 ? -7.237 11.981 5.176 1.00 96.00 91 SER A N 1
ATOM 746 C CA . SER A 1 91 ? -7.849 10.998 6.069 1.00 96.00 91 SER A CA 1
ATOM 747 C C . SER A 1 91 ? -7.368 9.570 5.823 1.00 96.00 91 SER A C 1
ATOM 749 O O . SER A 1 91 ? -6.958 9.200 4.725 1.00 96.00 91 SER A O 1
ATOM 751 N N . THR A 1 92 ? -7.477 8.721 6.851 1.00 97.06 92 THR A N 1
ATOM 752 C CA . THR A 1 92 ? -7.229 7.274 6.727 1.00 97.06 92 THR A CA 1
ATOM 753 C C . THR A 1 92 ? -8.138 6.639 5.678 1.00 97.06 92 THR A C 1
ATOM 755 O O . THR A 1 92 ? -7.730 5.705 5.000 1.00 97.06 92 THR A O 1
ATOM 758 N N . LYS A 1 93 ? -9.364 7.154 5.516 1.00 96.12 93 LYS A N 1
ATOM 759 C CA . LYS A 1 93 ? -10.296 6.666 4.499 1.00 96.12 93 LYS A CA 1
ATOM 760 C C . LYS A 1 93 ? -9.750 6.902 3.093 1.00 96.12 93 LYS A C 1
ATOM 762 O O . LYS A 1 93 ? -9.637 5.954 2.330 1.00 96.12 93 LYS A O 1
ATOM 767 N N . GLU A 1 94 ? -9.379 8.142 2.784 1.00 95.38 94 GLU A N 1
ATOM 768 C CA . GLU A 1 94 ? -8.779 8.507 1.493 1.00 95.38 94 GLU A CA 1
ATOM 769 C C . GLU A 1 94 ? -7.477 7.746 1.238 1.00 95.38 94 GLU A C 1
ATOM 771 O O . GLU A 1 94 ? -7.220 7.321 0.117 1.00 95.38 94 GLU A O 1
ATOM 776 N N . LEU A 1 95 ? -6.689 7.498 2.288 1.00 96.44 95 LEU A N 1
ATOM 777 C CA . LEU A 1 95 ? -5.487 6.678 2.185 1.00 96.44 95 LEU A CA 1
ATOM 778 C C . LEU A 1 95 ? -5.799 5.243 1.739 1.00 96.44 95 LEU A C 1
ATOM 780 O O . LEU A 1 95 ? -5.102 4.708 0.881 1.00 96.44 95 LEU A O 1
ATOM 784 N N . LEU A 1 96 ? -6.840 4.617 2.297 1.00 97.00 96 LEU A N 1
ATOM 785 C CA . LEU A 1 96 ? -7.229 3.263 1.898 1.00 97.00 96 LEU A CA 1
ATOM 786 C C . LEU A 1 96 ? -7.822 3.204 0.483 1.00 97.00 96 LEU A C 1
ATOM 788 O O . LEU A 1 96 ? -7.686 2.173 -0.170 1.00 97.00 96 LEU A O 1
ATOM 792 N N . GLU A 1 97 ? -8.396 4.295 -0.036 1.00 94.88 97 GLU A N 1
ATOM 793 C CA . GLU A 1 97 ? -8.860 4.351 -1.433 1.00 94.88 97 GLU A CA 1
ATOM 794 C C . GLU A 1 97 ? -7.713 4.167 -2.443 1.00 94.88 97 GLU A C 1
ATOM 796 O O . GLU A 1 97 ? -7.931 3.612 -3.522 1.00 94.88 97 GLU A O 1
ATOM 801 N N . HIS A 1 98 ? -6.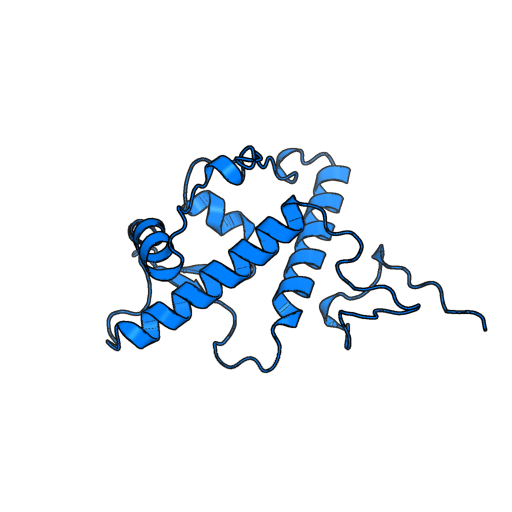476 4.549 -2.096 1.00 94.56 98 HIS A N 1
ATOM 802 C CA . HIS A 1 98 ? -5.297 4.293 -2.937 1.00 94.56 98 HIS A CA 1
ATOM 803 C C . HIS A 1 98 ? -4.929 2.809 -3.065 1.00 94.56 98 HIS A C 1
ATOM 805 O O . HIS A 1 98 ? -4.190 2.444 -3.983 1.00 94.56 98 HIS A O 1
ATOM 811 N N . ILE A 1 99 ? -5.422 1.963 -2.157 1.00 96.75 99 ILE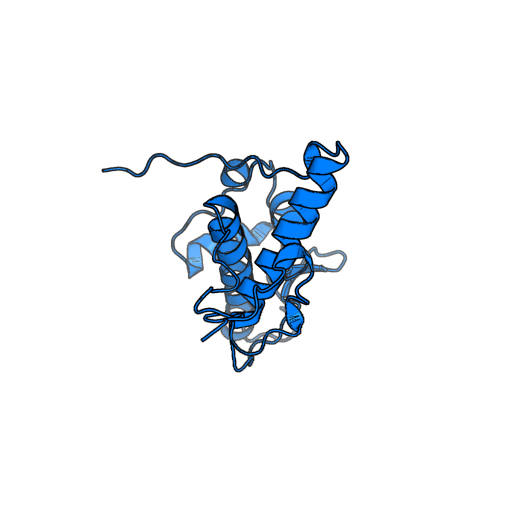 A N 1
ATOM 812 C CA . ILE A 1 99 ? -5.113 0.529 -2.084 1.00 96.75 99 ILE A CA 1
ATOM 813 C C . ILE A 1 99 ? -6.379 -0.337 -2.049 1.00 96.75 99 ILE A C 1
ATOM 815 O O . ILE A 1 99 ? -6.377 -1.450 -1.516 1.00 96.75 99 ILE A O 1
ATOM 819 N N . ARG A 1 100 ? -7.474 0.169 -2.631 1.00 95.50 100 ARG A N 1
ATOM 820 C CA . ARG A 1 100 ? -8.783 -0.506 -2.678 1.00 95.50 100 ARG A CA 1
ATOM 821 C C . ARG A 1 100 ? -8.786 -1.839 -3.436 1.00 95.50 100 ARG A C 1
ATOM 823 O O . ARG A 1 100 ? -9.726 -2.611 -3.322 1.00 95.50 100 ARG A O 1
ATOM 830 N N . ASP A 1 101 ? -7.750 -2.082 -4.236 1.00 95.19 101 ASP A N 1
ATOM 831 C CA . ASP A 1 101 ? -7.466 -3.353 -4.916 1.00 95.19 101 ASP A CA 1
ATOM 832 C C . ASP A 1 101 ? -6.994 -4.466 -3.959 1.00 95.19 101 ASP A C 1
ATOM 834 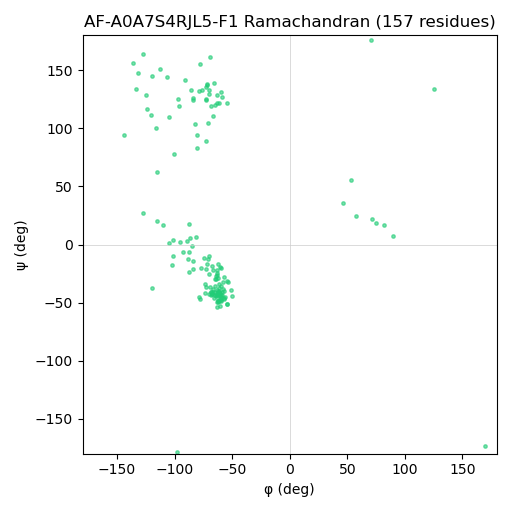O O . ASP A 1 101 ? -7.025 -5.643 -4.311 1.00 95.19 101 ASP A O 1
ATOM 838 N N . THR A 1 102 ? -6.570 -4.098 -2.748 1.00 96.94 102 THR A N 1
ATOM 839 C CA . THR A 1 102 ? -6.012 -5.007 -1.740 1.00 96.94 102 THR A CA 1
ATOM 840 C C . THR A 1 102 ? -6.846 -5.002 -0.459 1.00 96.94 102 THR A C 1
ATOM 842 O O . THR A 1 102 ? -7.005 -6.044 0.185 1.00 96.94 102 THR A O 1
ATOM 845 N N . ILE A 1 103 ? -7.370 -3.834 -0.073 1.00 97.19 103 ILE A N 1
ATOM 846 C CA . ILE A 1 103 ? -8.069 -3.597 1.192 1.00 97.19 103 ILE A CA 1
ATOM 847 C C . ILE A 1 103 ? -9.457 -3.016 0.927 1.00 97.19 103 ILE A C 1
ATOM 849 O O . ILE A 1 103 ? -9.595 -1.989 0.271 1.00 97.19 103 ILE A O 1
ATOM 853 N N . ALA A 1 104 ? -10.481 -3.623 1.520 1.00 95.12 104 ALA A N 1
ATOM 854 C CA . ALA A 1 104 ? -11.847 -3.123 1.497 1.00 95.12 104 ALA A CA 1
ATOM 855 C C . ALA A 1 104 ? -12.245 -2.535 2.859 1.00 95.12 104 ALA A C 1
ATOM 857 O O . ALA A 1 104 ? -11.882 -3.063 3.913 1.00 95.12 104 ALA A O 1
ATOM 858 N N . VAL A 1 105 ? -13.046 -1.467 2.843 1.00 95.75 105 VAL A N 1
ATOM 859 C CA . VAL A 1 105 ? -13.745 -0.954 4.031 1.00 95.75 105 VAL A CA 1
ATOM 860 C C . VAL A 1 105 ? -15.217 -1.334 3.916 1.00 95.75 105 VAL A C 1
ATOM 862 O O . VAL A 1 105 ? -15.935 -0.814 3.062 1.00 95.75 105 VAL A O 1
ATOM 865 N N . ILE A 1 106 ? -15.672 -2.258 4.760 1.00 91.25 106 ILE A N 1
ATOM 866 C CA . ILE A 1 106 ? -16.968 -2.924 4.603 1.00 91.25 106 ILE A CA 1
ATOM 867 C C . ILE A 1 106 ? -17.975 -2.562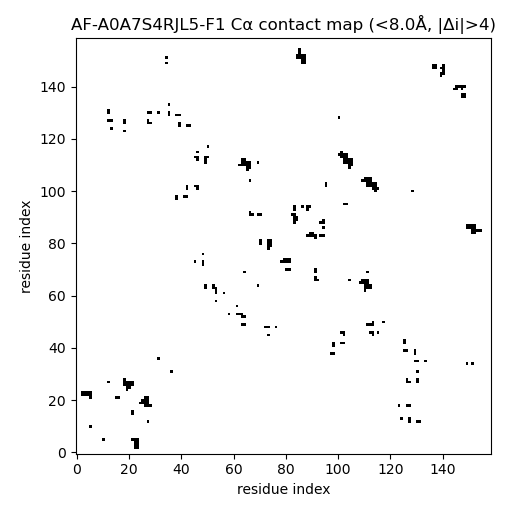 5.698 1.00 91.25 106 ILE A C 1
ATOM 869 O O . ILE A 1 106 ? -17.640 -2.300 6.858 1.00 91.25 106 ILE A O 1
ATOM 873 N N . GLY A 1 107 ? -19.252 -2.617 5.315 1.00 86.75 107 GLY A N 1
ATOM 874 C CA . GLY A 1 107 ? -20.392 -2.518 6.221 1.00 86.75 107 GLY A CA 1
ATOM 875 C C . GLY A 1 107 ? -20.622 -1.132 6.834 1.00 86.75 107 GLY A C 1
ATOM 876 O O . GLY A 1 107 ? -19.853 -0.182 6.670 1.00 86.75 107 GLY A O 1
ATOM 877 N N . LYS A 1 108 ? -21.717 -1.025 7.596 1.00 82.69 108 LYS A N 1
ATOM 878 C CA . LYS A 1 108 ? -22.093 0.207 8.317 1.00 82.69 108 LYS A CA 1
ATOM 879 C C . LYS A 1 108 ? -21.069 0.601 9.382 1.00 82.69 108 LYS A C 1
ATOM 881 O O . LYS A 1 108 ? -20.936 1.774 9.697 1.00 82.69 108 LYS A O 1
ATOM 886 N N . HIS A 1 109 ? -20.342 -0.382 9.904 1.00 83.25 109 HIS A N 1
ATOM 887 C CA . HIS A 1 109 ? -19.351 -0.201 10.958 1.00 83.25 109 HIS A CA 1
ATOM 888 C C . HIS A 1 109 ? -17.939 0.113 10.442 1.00 83.25 109 HIS A C 1
ATOM 890 O O . HIS A 1 109 ? -17.029 0.242 11.258 1.00 83.25 109 HIS A O 1
ATOM 896 N N . GLN A 1 110 ? -17.758 0.247 9.119 1.00 93.56 110 GLN A N 1
ATOM 897 C CA . GLN A 1 110 ? -16.495 0.645 8.483 1.00 93.56 110 GLN A CA 1
ATOM 898 C C . GLN A 1 110 ? -15.314 -0.229 8.934 1.00 93.56 110 GLN A C 1
ATOM 900 O O . GLN A 1 110 ? -14.312 0.260 9.459 1.00 93.56 110 GLN A O 1
ATOM 905 N N . VAL A 1 111 ? -15.459 -1.543 8.763 1.00 94.69 111 VAL A N 1
ATOM 906 C CA . VAL A 1 111 ? -14.433 -2.524 9.133 1.00 94.69 111 VAL A CA 1
ATOM 907 C C . VAL A 1 111 ? -13.444 -2.689 7.983 1.00 94.69 111 VAL A C 1
ATOM 909 O O . VAL A 1 111 ? -13.850 -2.843 6.836 1.00 94.69 111 VAL A O 1
ATOM 912 N N . VAL A 1 112 ? -12.152 -2.664 8.293 1.00 97.00 112 VAL A N 1
ATOM 913 C CA . VAL A 1 112 ? -11.052 -2.853 7.344 1.00 97.00 112 VAL A CA 1
ATOM 914 C C . VAL A 1 112 ? -10.797 -4.348 7.156 1.00 97.00 112 VAL A C 1
ATOM 916 O O . VAL A 1 112 ? -10.551 -5.062 8.131 1.00 97.00 112 VAL A O 1
ATOM 919 N N . GLN A 1 113 ? -10.837 -4.817 5.909 1.00 95.19 113 GLN A N 1
ATOM 920 C CA . GLN A 1 113 ? -10.673 -6.222 5.545 1.00 95.19 113 GLN A CA 1
ATOM 921 C C . GLN A 1 113 ? -9.700 -6.381 4.370 1.00 95.19 113 GLN A C 1
ATOM 923 O O . GLN A 1 113 ? -9.818 -5.688 3.361 1.00 95.19 113 GLN A O 1
ATOM 928 N N . ALA A 1 114 ? -8.762 -7.324 4.479 1.00 95.69 114 ALA A N 1
ATOM 929 C CA . ALA A 1 114 ? -7.950 -7.752 3.346 1.00 95.69 114 ALA A CA 1
ATOM 930 C C . ALA A 1 114 ? -8.771 -8.592 2.360 1.00 95.69 114 ALA A C 1
ATOM 932 O O . ALA A 1 114 ? -9.499 -9.500 2.759 1.00 95.69 114 ALA A O 1
ATOM 933 N N . MET A 1 115 ? -8.610 -8.302 1.070 1.00 94.88 115 MET A N 1
ATOM 934 C CA . MET A 1 115 ? -9.248 -9.048 -0.020 1.00 94.88 115 MET A CA 1
ATOM 935 C C . MET A 1 115 ? -8.462 -10.304 -0.408 1.00 94.88 115 MET A C 1
ATOM 937 O O . MET A 1 115 ? -9.015 -11.231 -0.994 1.00 94.88 115 MET A O 1
ATOM 941 N N . LEU A 1 116 ? -7.172 -10.328 -0.074 1.00 94.62 116 LEU A N 1
ATOM 942 C CA . LEU A 1 116 ? -6.275 -11.450 -0.320 1.00 94.62 116 LEU A CA 1
ATOM 943 C C . LEU A 1 116 ? -6.266 -12.408 0.885 1.00 94.62 116 LEU A C 1
ATOM 945 O O . LEU A 1 116 ? -6.274 -11.935 2.031 1.00 94.62 116 LEU A O 1
ATOM 949 N N . PRO A 1 117 ? -6.204 -13.732 0.658 1.00 93.69 117 PRO A N 1
ATOM 950 C CA . PRO A 1 117 ? -6.185 -14.716 1.736 1.00 93.69 117 PRO A CA 1
ATOM 951 C C . PRO A 1 117 ? -4.864 -14.669 2.519 1.00 93.69 117 PRO A C 1
ATOM 953 O O . PRO A 1 117 ? -3.872 -14.082 2.074 1.00 93.69 117 PRO A O 1
ATOM 956 N N . ASP A 1 118 ? -4.851 -15.218 3.732 1.00 91.88 118 ASP A N 1
ATOM 957 C CA . ASP A 1 118 ? -3.731 -15.135 4.679 1.00 91.88 118 ASP A CA 1
ATOM 958 C C . ASP A 1 118 ? -2.675 -16.241 4.525 1.00 91.88 118 ASP A C 1
ATOM 960 O O . ASP A 1 118 ? -1.611 -16.154 5.147 1.00 91.88 118 ASP A O 1
ATOM 964 N N . ASP A 1 119 ? -2.946 -17.214 3.657 1.00 91.50 119 ASP A N 1
ATOM 965 C CA . ASP A 1 119 ? -2.192 -18.444 3.396 1.00 91.50 119 ASP A CA 1
ATOM 966 C C . ASP A 1 119 ? -1.594 -18.508 1.976 1.00 91.50 119 ASP A C 1
ATOM 968 O O . ASP A 1 119 ? -1.236 -19.577 1.488 1.00 91.50 119 ASP A O 1
ATOM 972 N N . MET A 1 120 ? -1.438 -17.357 1.311 1.00 91.69 120 MET A N 1
ATOM 973 C CA . MET A 1 120 ? -0.811 -17.287 -0.015 1.00 91.69 120 MET A CA 1
ATOM 974 C C . MET A 1 120 ? 0.630 -17.819 0.001 1.00 91.69 120 MET A C 1
ATOM 976 O O . MET A 1 120 ? 1.456 -17.358 0.792 1.00 91.69 120 MET A O 1
ATOM 980 N N . GLU A 1 121 ? 0.948 -18.703 -0.948 1.00 85.50 121 GLU A N 1
ATOM 981 C CA . GLU A 1 121 ? 2.288 -19.288 -1.130 1.00 85.50 121 GLU A CA 1
ATOM 982 C C . GLU A 1 121 ? 3.346 -18.248 -1.527 1.00 85.50 121 GLU A C 1
ATOM 984 O O . GLU A 1 121 ? 4.521 -18.380 -1.184 1.00 85.50 121 GLU A O 1
ATOM 989 N N . SER A 1 122 ? 2.933 -17.186 -2.225 1.00 89.75 122 SER A N 1
ATOM 990 C CA . SER A 1 122 ? 3.814 -16.116 -2.684 1.00 89.75 122 SER A CA 1
ATOM 991 C C . SER A 1 122 ? 3.257 -14.731 -2.368 1.00 89.75 122 SER A C 1
ATOM 993 O O . SER A 1 122 ? 2.050 -14.484 -2.378 1.00 89.75 122 SER A O 1
ATOM 995 N N . ARG A 1 123 ? 4.171 -13.792 -2.107 1.00 93.00 123 ARG A N 1
ATOM 996 C CA . ARG A 1 123 ? 3.881 -12.363 -1.911 1.00 93.00 123 ARG A CA 1
ATOM 997 C C . ARG A 1 123 ? 4.059 -11.543 -3.193 1.00 93.00 123 ARG A C 1
ATOM 999 O O . ARG A 1 123 ? 3.829 -10.338 -3.170 1.00 93.00 123 ARG A O 1
ATOM 1006 N N . ASN A 1 124 ? 4.403 -12.184 -4.312 1.00 95.38 124 ASN A N 1
ATOM 1007 C CA . ASN A 1 124 ? 4.627 -11.528 -5.606 1.00 95.38 124 ASN A CA 1
ATOM 1008 C C . ASN A 1 124 ? 3.410 -10.726 -6.089 1.00 95.38 124 ASN A C 1
ATOM 1010 O O . ASN A 1 124 ? 3.570 -9.701 -6.751 1.00 95.38 124 ASN A O 1
ATOM 1014 N N . VAL A 1 125 ? 2.204 -11.133 -5.684 1.00 95.44 125 VAL A N 1
ATOM 1015 C CA . VAL A 1 125 ? 0.953 -10.435 -5.999 1.00 95.44 125 VAL A CA 1
ATOM 1016 C C . VAL A 1 125 ? 0.973 -8.956 -5.592 1.00 95.44 125 VAL A C 1
ATOM 1018 O O . VAL A 1 125 ? 0.386 -8.134 -6.282 1.00 95.44 125 VAL A O 1
ATOM 1021 N N . PHE A 1 126 ? 1.692 -8.566 -4.531 1.00 97.44 126 PHE A N 1
ATOM 1022 C CA . PHE A 1 126 ? 1.785 -7.154 -4.138 1.00 97.44 126 PHE A CA 1
ATOM 1023 C C . PHE 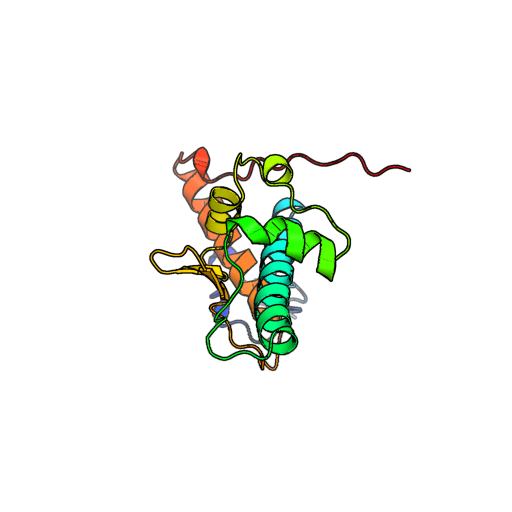A 1 126 ? 2.584 -6.321 -5.145 1.00 97.44 126 PHE A C 1
ATOM 1025 O O . PHE A 1 126 ? 2.212 -5.177 -5.415 1.00 97.44 126 PHE A O 1
ATOM 1032 N N . ALA A 1 127 ? 3.639 -6.893 -5.734 1.00 97.38 127 ALA A N 1
ATOM 1033 C CA . ALA A 1 127 ? 4.372 -6.255 -6.823 1.00 97.38 127 ALA A CA 1
ATOM 1034 C C . ALA A 1 127 ? 3.497 -6.162 -8.081 1.00 97.38 127 ALA A C 1
ATOM 1036 O O . ALA A 1 127 ? 3.433 -5.103 -8.696 1.00 97.38 127 ALA A O 1
ATOM 1037 N N . MET A 1 128 ? 2.754 -7.226 -8.403 1.00 97.25 128 MET A N 1
ATOM 1038 C CA . MET A 1 128 ? 1.824 -7.257 -9.540 1.00 97.25 128 MET A CA 1
ATOM 1039 C C . MET A 1 128 ? 0.714 -6.208 -9.417 1.00 97.25 128 MET A C 1
ATOM 1041 O O . MET A 1 128 ? 0.546 -5.372 -10.299 1.00 97.25 128 MET A O 1
ATOM 1045 N N . ILE A 1 129 ? 0.001 -6.182 -8.289 1.00 97.38 129 ILE A N 1
ATOM 1046 C CA . ILE A 1 129 ? -1.058 -5.200 -8.027 1.00 97.38 129 ILE A CA 1
ATOM 1047 C C . ILE A 1 129 ? -0.501 -3.773 -8.080 1.00 97.38 129 ILE A C 1
ATOM 1049 O O . ILE A 1 129 ? -1.152 -2.873 -8.613 1.00 97.38 129 ILE A O 1
ATOM 1053 N N . THR A 1 130 ? 0.698 -3.549 -7.534 1.00 97.94 130 THR A N 1
ATOM 1054 C CA . THR A 1 130 ? 1.314 -2.217 -7.536 1.00 97.94 130 THR A CA 1
ATOM 1055 C C . THR A 1 130 ? 1.696 -1.785 -8.948 1.00 97.94 130 THR A C 1
ATOM 1057 O O . THR A 1 130 ? 1.409 -0.649 -9.312 1.00 97.94 130 THR A O 1
ATOM 1060 N N . GLU A 1 131 ? 2.273 -2.674 -9.760 1.00 97.56 131 GLU A N 1
ATOM 1061 C CA . GLU A 1 131 ? 2.622 -2.371 -11.150 1.00 97.56 131 GLU A CA 1
ATOM 1062 C C . GLU A 1 131 ? 1.379 -2.081 -11.998 1.00 97.56 131 GLU A C 1
ATOM 1064 O O . GLU A 1 131 ? 1.351 -1.080 -12.712 1.00 97.56 131 GLU A O 1
ATOM 1069 N N . GLU A 1 132 ? 0.320 -2.883 -11.870 1.00 96.56 132 GLU A N 1
ATOM 1070 C CA . GLU A 1 132 ? -0.947 -2.613 -12.560 1.00 96.56 132 GLU A CA 1
ATOM 1071 C C . GLU A 1 132 ? -1.542 -1.264 -12.127 1.00 96.56 132 GLU A C 1
ATOM 1073 O O . GLU A 1 132 ? -1.927 -0.438 -12.956 1.00 96.56 132 GLU A O 1
ATOM 1078 N N . SER A 1 133 ? -1.535 -0.983 -10.821 1.00 95.88 133 SER A N 1
ATOM 1079 C CA . SER A 1 133 ? -2.008 0.298 -10.285 1.00 95.88 133 SER A CA 1
ATOM 1080 C C . SER A 1 133 ? -1.183 1.478 -10.801 1.00 95.88 133 SER A C 1
ATOM 1082 O O . SER A 1 133 ? -1.741 2.528 -11.120 1.00 95.88 133 SER A O 1
ATOM 1084 N N . ARG A 1 134 ? 0.142 1.325 -10.905 1.00 95.12 134 ARG A N 1
ATOM 1085 C CA . ARG A 1 134 ? 1.051 2.335 -11.463 1.00 95.12 134 ARG A CA 1
ATOM 1086 C C . ARG A 1 134 ? 0.705 2.616 -12.923 1.00 95.12 134 ARG A C 1
ATOM 1088 O O . ARG A 1 134 ? 0.517 3.777 -13.283 1.00 95.12 134 ARG A O 1
ATOM 1095 N N . ARG A 1 135 ? 0.542 1.570 -13.742 1.00 94.31 135 ARG A N 1
ATOM 1096 C CA . ARG A 1 135 ? 0.150 1.690 -15.158 1.00 94.31 135 ARG A CA 1
ATOM 1097 C C . ARG A 1 135 ? -1.194 2.391 -15.322 1.00 94.31 135 ARG A C 1
ATOM 1099 O O . ARG A 1 135 ? -1.308 3.288 -16.159 1.00 94.31 135 ARG A O 1
ATOM 1106 N N . ASP A 1 136 ? -2.190 2.045 -14.503 1.00 93.38 136 ASP A N 1
ATOM 1107 C CA . ASP A 1 136 ? -3.488 2.728 -14.508 1.00 93.38 136 ASP A CA 1
ATOM 1108 C C . ASP A 1 136 ? -3.350 4.222 -14.180 1.00 93.38 136 ASP A C 1
ATOM 1110 O O . ASP A 1 136 ? -3.873 5.063 -14.920 1.00 93.38 136 ASP A O 1
ATOM 1114 N N . ARG A 1 137 ? -2.590 4.573 -13.129 1.00 92.56 137 ARG A N 1
ATOM 1115 C CA . ARG A 1 137 ? -2.325 5.977 -12.766 1.00 92.56 137 ARG A CA 1
ATOM 1116 C C . ARG A 1 137 ? -1.633 6.731 -13.898 1.00 92.56 137 ARG A C 1
ATOM 1118 O O . ARG A 1 137 ? -2.097 7.811 -14.265 1.00 92.56 137 ARG A O 1
ATOM 1125 N N . SER A 1 138 ? -0.573 6.172 -14.486 1.00 91.00 138 SER A N 1
ATOM 1126 C CA . SER A 1 138 ? 0.149 6.790 -15.607 1.00 91.00 138 SER A CA 1
ATOM 1127 C C . SER A 1 138 ? -0.760 7.009 -16.816 1.00 91.00 138 SER A C 1
ATOM 1129 O O . SER A 1 138 ? -0.759 8.090 -17.409 1.00 91.00 138 SER A O 1
ATOM 1131 N N . ARG A 1 139 ? -1.599 6.021 -17.148 1.00 92.25 139 ARG A N 1
ATOM 1132 C CA . ARG A 1 139 ? -2.577 6.120 -18.236 1.00 92.25 139 ARG A CA 1
ATOM 1133 C C . ARG A 1 139 ? -3.595 7.227 -17.969 1.00 92.25 139 ARG A C 1
ATOM 1135 O O . ARG A 1 139 ? -3.796 8.079 -18.831 1.00 92.25 139 ARG A O 1
ATOM 1142 N N . ARG A 1 140 ? -4.198 7.276 -16.780 1.00 93.31 140 ARG A N 1
ATOM 1143 C CA . ARG A 1 140 ? -5.166 8.324 -16.401 1.00 93.31 140 ARG A CA 1
ATOM 1144 C C . ARG A 1 140 ? -4.540 9.718 -16.388 1.00 93.31 140 ARG A C 1
ATOM 1146 O O . ARG A 1 140 ? -5.133 10.657 -16.917 1.00 93.31 140 ARG A O 1
ATOM 1153 N N . ALA A 1 141 ? -3.314 9.844 -15.883 1.00 90.25 141 ALA A N 1
ATOM 1154 C CA . ALA A 1 141 ? -2.562 11.094 -15.921 1.00 90.25 141 ALA A CA 1
ATOM 1155 C C . ALA A 1 141 ? -2.303 11.563 -17.365 1.00 90.25 141 ALA A C 1
ATOM 1157 O O . ALA A 1 141 ? -2.507 12.737 -17.669 1.00 90.25 141 ALA A O 1
ATOM 1158 N N . SER A 1 142 ? -1.943 10.649 -18.277 1.00 89.12 142 SER A N 1
ATOM 1159 C CA . SER A 1 142 ? -1.739 10.970 -19.702 1.00 89.12 142 SER A CA 1
ATOM 1160 C C . SER A 1 142 ? -3.013 11.453 -20.413 1.00 89.12 142 SER A C 1
ATOM 1162 O O . SER A 1 142 ? -2.934 12.206 -21.381 1.00 89.12 142 SER A O 1
ATOM 1164 N N . LEU A 1 143 ? -4.188 11.075 -19.897 1.00 93.62 143 LEU A N 1
ATOM 1165 C CA . LEU A 1 143 ? -5.501 11.522 -20.370 1.00 93.62 143 LEU A CA 1
ATOM 1166 C C . LEU A 1 143 ? -5.964 12.841 -19.720 1.00 93.62 143 LEU A C 1
ATOM 1168 O O . LEU A 1 143 ? -7.085 13.282 -19.962 1.00 93.62 143 LEU A O 1
ATOM 1172 N N . GLY A 1 144 ? -5.116 13.482 -18.907 1.00 90.56 144 GLY A N 1
ATOM 1173 C CA . GLY A 1 144 ? -5.392 14.778 -18.280 1.00 90.56 144 GLY A CA 1
ATOM 1174 C C . GLY A 1 144 ? -6.074 14.704 -16.912 1.00 90.56 144 GLY A C 1
ATOM 1175 O O . GLY A 1 144 ? -6.437 15.742 -16.356 1.00 90.56 144 GLY A O 1
ATOM 1176 N N . GLU A 1 145 ? -6.232 13.514 -16.325 1.00 91.25 145 GLU A N 1
ATOM 1177 C CA . GLU A 1 145 ? -6.786 13.367 -14.979 1.00 91.25 145 GLU A CA 1
ATOM 1178 C C . GLU A 1 145 ? -5.708 13.639 -13.916 1.00 91.25 145 GLU A C 1
ATOM 1180 O O . GLU A 1 145 ? -5.079 12.731 -13.374 1.00 91.25 145 GLU A O 1
ATOM 1185 N N . ALA A 1 146 ? -5.484 14.916 -13.598 1.00 80.56 146 ALA A N 1
ATOM 1186 C CA . ALA A 1 146 ? -4.424 15.340 -12.677 1.00 80.56 146 ALA A CA 1
ATOM 1187 C C . ALA A 1 146 ? -4.547 14.771 -11.245 1.00 80.56 146 ALA A C 1
ATOM 1189 O O . ALA A 1 146 ? -3.559 14.757 -10.511 1.00 80.56 146 ALA A O 1
ATOM 1190 N N . SER A 1 147 ? -5.735 14.309 -10.836 1.00 81.19 147 SER A N 1
ATOM 1191 C CA . SER A 1 147 ? -5.969 13.618 -9.558 1.00 81.19 147 SER A CA 1
ATOM 1192 C C . SER A 1 147 ? -5.444 12.180 -9.526 1.00 81.19 147 SER A C 1
ATOM 1194 O O . SER A 1 147 ? -5.402 11.585 -8.454 1.00 81.19 147 SER A O 1
ATOM 1196 N N . ALA A 1 148 ? -5.048 11.609 -10.669 1.00 82.06 148 ALA A N 1
ATOM 1197 C CA . ALA A 1 148 ? -4.477 10.266 -10.733 1.00 82.06 148 ALA A CA 1
ATOM 1198 C C . ALA A 1 148 ? -3.011 10.209 -10.267 1.00 82.06 148 ALA A C 1
ATOM 1200 O O . ALA A 1 148 ? -2.532 9.135 -9.911 1.00 82.06 148 ALA A O 1
ATOM 1201 N N . ALA A 1 149 ? -2.301 11.341 -10.258 1.00 81.94 149 ALA A N 1
ATOM 1202 C CA . ALA A 1 149 ? -0.924 11.413 -9.781 1.00 81.94 149 ALA A CA 1
ATOM 1203 C C . ALA A 1 149 ? -0.870 11.382 -8.246 1.00 81.94 149 ALA A C 1
ATOM 1205 O O . ALA A 1 149 ? -1.580 12.144 -7.582 1.00 81.94 149 ALA A O 1
ATOM 1206 N N . LEU A 1 150 ? 0.007 10.547 -7.682 1.00 84.38 150 LEU A N 1
ATOM 1207 C CA . LEU A 1 150 ? 0.274 10.567 -6.248 1.00 84.38 150 LEU A CA 1
ATOM 1208 C C . LEU A 1 150 ? 1.071 11.821 -5.887 1.00 84.38 150 LEU A C 1
ATOM 1210 O O . LEU A 1 150 ? 2.007 12.220 -6.574 1.00 84.38 150 LEU A O 1
ATOM 1214 N N . ARG A 1 151 ? 0.688 12.468 -4.787 1.00 84.56 151 ARG A N 1
ATOM 1215 C CA . ARG A 1 151 ? 1.358 13.673 -4.280 1.00 84.56 151 ARG A CA 1
ATOM 1216 C C . ARG A 1 151 ? 1.977 13.379 -2.926 1.00 84.56 151 ARG A C 1
ATOM 1218 O O . ARG A 1 151 ? 1.568 13.934 -1.909 1.00 84.56 151 ARG A O 1
ATOM 1225 N N . MET A 1 152 ? 2.928 12.450 -2.912 1.00 86.62 152 MET A N 1
ATOM 1226 C CA . MET A 1 152 ? 3.569 12.026 -1.673 1.00 86.62 152 MET A CA 1
ATOM 1227 C C . MET A 1 152 ? 4.507 13.109 -1.137 1.00 86.62 152 MET A C 1
ATOM 1229 O O . MET A 1 152 ? 5.259 13.726 -1.891 1.00 86.62 152 MET A O 1
ATOM 1233 N N . SER A 1 153 ? 4.480 13.330 0.178 1.00 79.44 153 SER A N 1
ATOM 1234 C CA . SER A 1 153 ? 5.465 14.178 0.847 1.00 79.44 153 SER A CA 1
ATOM 1235 C C . SER A 1 153 ? 6.568 13.298 1.423 1.00 79.44 153 SER A C 1
ATOM 1237 O O . SER A 1 153 ? 6.319 12.422 2.251 1.00 79.44 153 SER A O 1
ATOM 1239 N N . GLN A 1 154 ? 7.803 13.505 0.965 1.00 67.56 154 GLN A N 1
ATOM 1240 C CA . GLN A 1 154 ? 8.951 12.814 1.540 1.00 67.56 154 GLN A CA 1
ATOM 1241 C C . GLN A 1 154 ? 9.240 13.403 2.923 1.00 67.56 154 GLN A C 1
ATOM 1243 O O . GLN A 1 154 ? 9.435 14.613 3.060 1.00 67.56 154 GLN A O 1
ATOM 1248 N N . GLN A 1 155 ? 9.284 12.557 3.955 1.00 59.19 155 GLN A N 1
ATOM 1249 C CA . GLN A 1 155 ? 9.924 12.963 5.202 1.00 59.19 155 GLN A CA 1
ATOM 1250 C C . GLN A 1 155 ? 11.437 13.041 4.971 1.00 59.19 155 GLN A C 1
ATOM 1252 O O . GLN A 1 155 ? 12.001 12.100 4.407 1.00 59.19 155 GLN A O 1
ATOM 1257 N N . PRO A 1 156 ? 12.111 14.121 5.406 1.00 47.34 156 PRO A N 1
ATOM 1258 C CA . PRO A 1 156 ? 13.562 14.139 5.416 1.00 47.34 156 PRO A CA 1
ATOM 1259 C C . PRO A 1 156 ? 14.042 12.984 6.293 1.00 47.34 156 PRO A C 1
ATOM 1261 O O . PRO A 1 156 ? 13.606 12.856 7.438 1.00 47.34 156 PRO A O 1
ATOM 1264 N N . VAL A 1 157 ? 14.917 12.138 5.754 1.00 49.31 157 VAL A N 1
ATOM 1265 C CA . VAL A 1 157 ? 15.589 11.104 6.543 1.00 49.31 157 VAL A CA 1
ATOM 1266 C C . VAL A 1 157 ? 16.477 11.834 7.558 1.00 49.31 157 VAL A C 1
ATOM 1268 O O . VAL A 1 157 ? 17.328 12.618 7.128 1.00 49.31 157 VAL A O 1
ATOM 1271 N N . PRO A 1 158 ? 16.293 11.659 8.880 1.00 43.50 158 PRO A N 1
ATOM 1272 C CA . PRO A 1 158 ? 17.266 12.154 9.844 1.00 43.50 158 PRO A CA 1
ATOM 1273 C C . PRO A 1 158 ? 18.584 11.413 9.592 1.00 43.50 158 PRO A C 1
ATOM 1275 O O . PRO A 1 158 ? 18.589 10.181 9.580 1.00 43.50 158 PRO A O 1
ATOM 1278 N N . GLY A 1 159 ? 19.647 12.166 9.300 1.00 41.41 159 GLY A N 1
ATOM 1279 C CA . GLY A 1 159 ? 21.001 11.632 9.116 1.00 41.41 159 GLY A CA 1
ATOM 1280 C C . GLY A 1 159 ? 21.638 11.139 10.406 1.00 41.41 159 GLY A C 1
ATOM 1281 O O . GLY A 1 159 ? 21.119 11.471 11.497 1.00 41.41 159 GLY A O 1
#

Radius of gyration: 17.44 Å; Cα contacts (8 Å, |Δi|>4): 173; chains: 1; bounding box: 44×35×49 Å

InterPro domains:
  IPR025605 OST-HTH/LOTUS domain [PF12872] (55-107)
  IPR041966 LOTUS-like domain [G3DSA:3.30.420.610] (57-115)

Organism: NCBI:txid311494

Mean predicted aligned error: 5.5 Å

Foldseek 3Di:
DDWDDDPLLPDPLVPQPAQCPPTPRAHNCNPDDPLLVVLLCVLVLLQVLFVVVCVVVVDPVCNGDQLVCSQVSSCVVPVDGDDCVQFVDDGSVVVCVLVCVFWDQDDPRRGIDGPDDPPDPDPCVSSSVSSVLVSVLVVCVVVVNPVSDTDGDDDPDDD